Protein AF-A0A950KTW8-F1 (afdb_monomer)

Structure 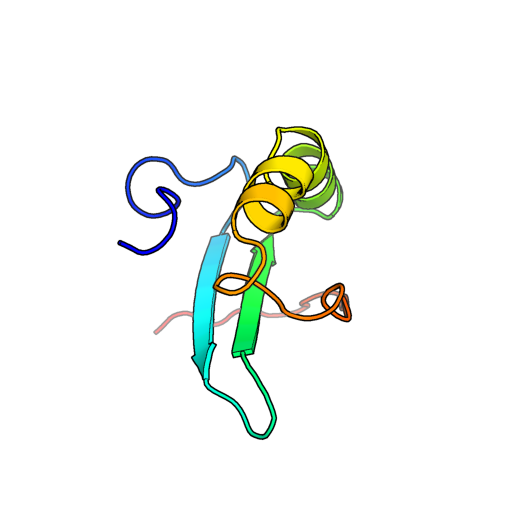(mmCIF, N/CA/C/O backbone):
data_AF-A0A950KTW8-F1
#
_entry.id   AF-A0A950KTW8-F1
#
loop_
_atom_site.group_PDB
_atom_site.id
_atom_site.type_symbol
_atom_site.label_atom_id
_atom_site.label_alt_id
_atom_site.label_comp_id
_atom_site.label_asym_id
_atom_site.label_entity_id
_atom_site.label_seq_id
_atom_site.pdbx_PDB_ins_code
_atom_site.Cartn_x
_atom_site.Cartn_y
_atom_site.Cartn_z
_atom_site.occupancy
_atom_site.B_iso_or_equiv
_atom_site.auth_seq_id
_atom_site.auth_comp_id
_atom_site.auth_asym_id
_atom_site.auth_atom_id
_atom_site.pdbx_PDB_model_num
ATOM 1 N N . SER A 1 1 ? 15.890 -6.093 -1.814 1.00 41.34 1 SER A N 1
ATOM 2 C CA . SER A 1 1 ? 14.847 -6.743 -0.998 1.00 41.34 1 SER A CA 1
ATOM 3 C C . SER A 1 1 ? 13.582 -5.936 -1.174 1.00 41.34 1 SER A C 1
ATOM 5 O O . SER A 1 1 ? 13.687 -4.716 -1.256 1.00 41.34 1 SER A O 1
ATOM 7 N N . HIS A 1 2 ? 12.439 -6.609 -1.336 1.00 48.81 2 HIS A N 1
ATOM 8 C CA . HIS A 1 2 ? 11.129 -5.963 -1.371 1.00 48.81 2 HIS A CA 1
ATOM 9 C C . HIS A 1 2 ? 11.020 -4.987 -0.194 1.00 48.81 2 HIS A C 1
ATOM 11 O O . HIS A 1 2 ? 11.577 -5.228 0.874 1.00 48.81 2 HIS A O 1
ATOM 17 N N . THR A 1 3 ? 10.418 -3.840 -0.470 1.00 50.62 3 THR A N 1
ATOM 18 C CA . THR A 1 3 ? 10.126 -2.726 0.432 1.00 50.62 3 THR A CA 1
ATOM 19 C C . THR A 1 3 ? 9.804 -3.222 1.845 1.00 50.62 3 THR A C 1
ATOM 21 O O . THR A 1 3 ? 9.058 -4.185 1.968 1.00 50.62 3 THR A O 1
ATOM 24 N N . ARG A 1 4 ? 10.318 -2.547 2.885 1.00 55.84 4 ARG A N 1
ATOM 25 C CA . ARG A 1 4 ? 10.182 -2.861 4.331 1.00 55.84 4 ARG A CA 1
ATOM 26 C C . ARG A 1 4 ? 8.742 -2.917 4.892 1.00 55.84 4 ARG A C 1
ATOM 28 O O . ARG A 1 4 ? 8.524 -2.702 6.080 1.00 55.84 4 ARG A O 1
ATOM 35 N N . VAL A 1 5 ? 7.743 -3.147 4.051 1.00 55.75 5 VAL A N 1
ATOM 36 C CA . VAL A 1 5 ? 6.348 -3.408 4.420 1.00 55.75 5 VAL A CA 1
ATOM 37 C C . VAL A 1 5 ? 6.247 -4.678 5.274 1.00 55.75 5 VAL A C 1
ATOM 39 O O . VAL A 1 5 ? 5.384 -4.766 6.138 1.00 55.75 5 VAL A O 1
ATOM 42 N N . ASP A 1 6 ? 7.148 -5.638 5.060 1.00 59.91 6 ASP A N 1
ATOM 43 C CA . ASP A 1 6 ? 7.293 -6.856 5.860 1.00 59.91 6 ASP A CA 1
ATOM 44 C C . ASP A 1 6 ? 7.864 -6.595 7.266 1.00 59.91 6 ASP A C 1
ATOM 46 O O . ASP A 1 6 ? 7.450 -7.247 8.223 1.00 59.91 6 ASP A O 1
ATOM 50 N N . GLU A 1 7 ? 8.778 -5.630 7.407 1.00 66.06 7 GLU A N 1
ATOM 51 C CA . GLU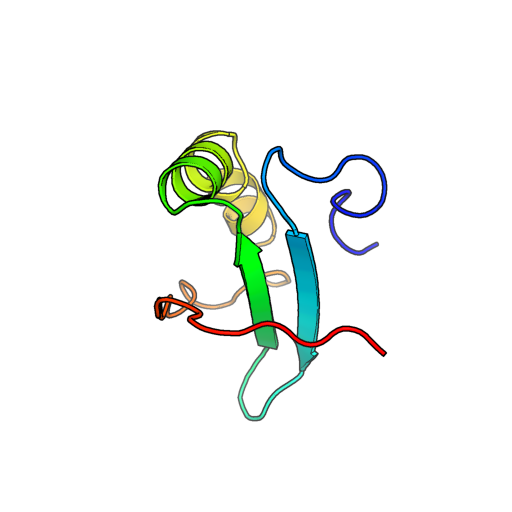 A 1 7 ? 9.383 -5.244 8.692 1.00 66.06 7 GLU A CA 1
ATOM 52 C C . GLU A 1 7 ? 8.510 -4.262 9.497 1.00 66.06 7 GLU A C 1
ATOM 54 O O . GLU A 1 7 ? 8.517 -4.304 10.729 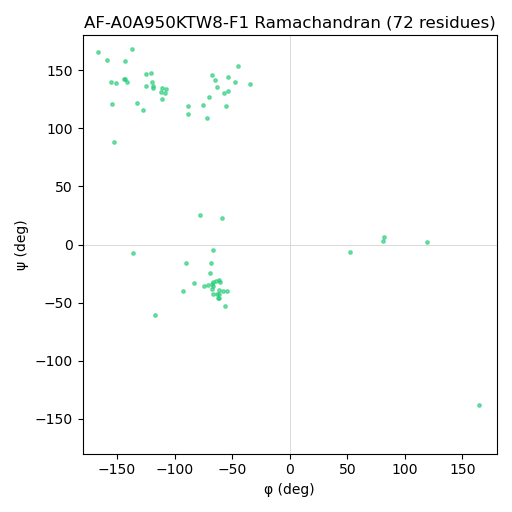1.00 66.06 7 GLU A O 1
ATOM 59 N N . ASN A 1 8 ? 7.771 -3.370 8.826 1.00 72.12 8 ASN A N 1
ATOM 60 C CA . ASN A 1 8 ? 6.885 -2.393 9.462 1.00 72.12 8 ASN A CA 1
ATOM 61 C C . ASN A 1 8 ? 5.727 -2.002 8.521 1.00 72.12 8 ASN A C 1
ATOM 63 O O . ASN A 1 8 ? 5.854 -1.032 7.760 1.00 72.12 8 ASN A O 1
ATOM 67 N N . PRO A 1 9 ? 4.606 -2.744 8.539 1.00 79.19 9 PRO A N 1
ATOM 68 C CA . PRO A 1 9 ? 3.486 -2.458 7.658 1.00 79.19 9 PRO A CA 1
ATOM 69 C C . PRO A 1 9 ? 2.866 -1.087 7.988 1.00 79.19 9 PRO A C 1
ATOM 71 O O . PRO A 1 9 ? 2.745 -0.730 9.163 1.00 79.19 9 PRO A O 1
ATOM 74 N N . PRO A 1 10 ? 2.451 -0.313 6.969 1.00 86.44 10 PRO A N 1
ATOM 75 C CA . PRO A 1 10 ? 1.681 0.909 7.158 1.00 86.44 10 PRO A CA 1
ATOM 76 C C . PRO A 1 10 ? 0.428 0.674 8.001 1.00 86.44 10 PRO A C 1
ATOM 78 O O . PRO A 1 10 ? -0.247 -0.349 7.868 1.00 86.44 10 PRO A O 1
ATOM 81 N N . GLU A 1 11 ? 0.082 1.655 8.830 1.00 89.38 11 GLU A N 1
ATOM 82 C CA . GLU A 1 11 ? -1.157 1.615 9.600 1.00 89.38 11 GLU A CA 1
ATOM 83 C C . GLU A 1 11 ? -2.369 1.462 8.666 1.00 89.38 11 GLU A C 1
ATOM 85 O O . GLU A 1 11 ? -2.516 2.195 7.686 1.00 89.38 11 GLU A O 1
ATOM 90 N N . GLY A 1 12 ? -3.242 0.506 8.982 1.00 91.81 12 GLY A N 1
ATOM 91 C CA . GLY A 1 12 ? -4.449 0.217 8.212 1.00 91.81 12 GLY A CA 1
ATOM 92 C C . GLY A 1 12 ? -4.241 -0.647 6.964 1.00 91.81 12 GLY A C 1
ATOM 93 O O . GLY A 1 12 ? -5.219 -0.898 6.260 1.00 91.81 12 GLY A O 1
ATOM 94 N N . LEU A 1 13 ? -3.025 -1.127 6.675 1.00 91.50 13 LEU A N 1
ATOM 95 C CA . LEU A 1 13 ? -2.798 -2.148 5.647 1.00 91.50 13 LEU A CA 1
ATOM 96 C C . LEU A 1 13 ? -3.234 -3.530 6.170 1.00 91.50 13 LEU A C 1
ATOM 98 O O . LEU A 1 13 ? -2.698 -4.033 7.154 1.00 91.50 13 LEU A O 1
ATOM 102 N N . ILE A 1 14 ? -4.190 -4.165 5.491 1.00 91.69 14 ILE A N 1
ATOM 103 C CA . ILE A 1 14 ? -4.746 -5.483 5.849 1.00 91.69 14 ILE A CA 1
ATOM 104 C C . ILE A 1 14 ? -4.001 -6.611 5.133 1.00 91.69 14 ILE A C 1
ATOM 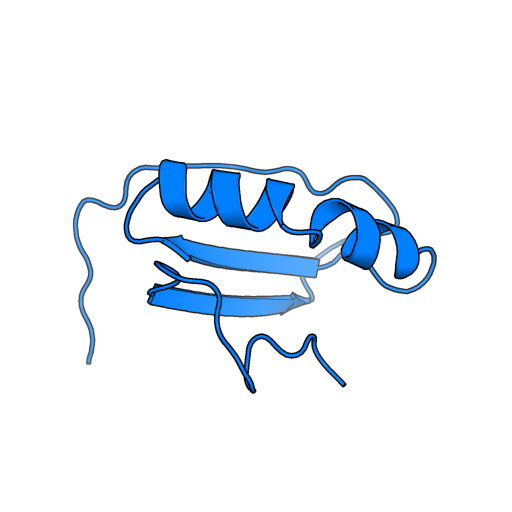106 O O . ILE A 1 14 ? -3.801 -7.691 5.693 1.00 91.69 14 ILE A O 1
ATOM 110 N N . PHE A 1 15 ? -3.653 -6.393 3.868 1.00 88.81 15 PHE A N 1
ATOM 111 C CA . PHE A 1 15 ? -2.990 -7.378 3.022 1.00 88.81 15 PHE A CA 1
ATOM 112 C C . PHE A 1 15 ? -2.210 -6.666 1.928 1.00 88.81 15 PHE A C 1
ATOM 114 O O . PHE A 1 15 ? -2.721 -5.710 1.350 1.00 88.81 15 PHE A O 1
ATOM 121 N N . HIS A 1 16 ? -1.019 -7.181 1.636 1.00 87.75 16 HIS A N 1
ATOM 122 C CA . HIS A 1 16 ? -0.170 -6.736 0.543 1.00 87.75 16 HIS A CA 1
ATOM 123 C C . HIS A 1 16 ? 0.180 -7.914 -0.354 1.00 87.75 16 HIS A C 1
ATOM 125 O O . HIS A 1 16 ? 0.552 -8.990 0.124 1.00 87.75 16 HIS A O 1
ATOM 131 N N . SER A 1 17 ? 0.108 -7.690 -1.659 1.00 85.50 17 SER A N 1
ATOM 132 C CA . SER A 1 17 ? 0.647 -8.611 -2.651 1.00 85.50 17 SER A CA 1
ATOM 133 C C . SER A 1 17 ? 1.248 -7.847 -3.816 1.00 85.50 17 SER A C 1
ATOM 135 O O . SER A 1 17 ? 0.710 -6.830 -4.249 1.00 85.50 17 SER A O 1
ATOM 137 N N . ALA A 1 18 ? 2.352 -8.365 -4.341 1.00 83.25 18 ALA 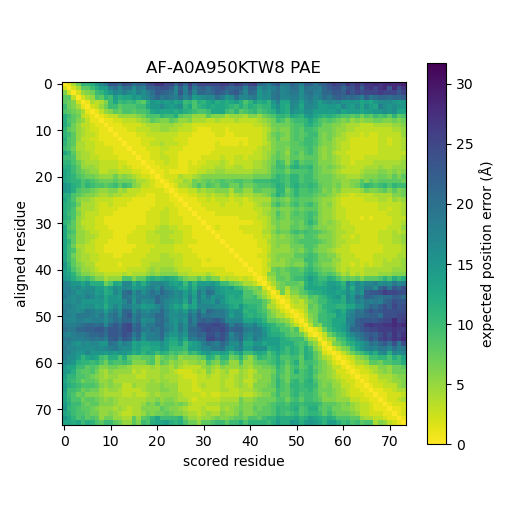A N 1
ATOM 138 C CA . ALA A 1 18 ? 3.019 -7.829 -5.513 1.00 83.25 18 ALA A CA 1
ATOM 139 C C . ALA A 1 18 ? 3.530 -8.979 -6.381 1.00 83.25 18 ALA A C 1
ATOM 141 O O . ALA A 1 18 ? 4.043 -9.975 -5.864 1.00 83.25 18 ALA A O 1
ATOM 142 N N . GLY A 1 19 ? 3.403 -8.846 -7.698 1.00 77.12 19 GLY A N 1
ATOM 143 C CA . GLY A 1 19 ? 3.919 -9.847 -8.625 1.00 77.12 19 GLY A CA 1
ATOM 144 C C . GLY A 1 19 ? 3.962 -9.379 -10.077 1.00 77.12 19 GLY A C 1
ATOM 145 O O . GLY A 1 19 ? 3.349 -8.363 -10.425 1.00 77.12 19 GLY A O 1
ATOM 146 N N . PRO A 1 20 ? 4.685 -10.116 -10.937 1.00 81.75 20 PRO A N 1
ATOM 147 C CA . PRO A 1 20 ? 4.733 -9.830 -12.363 1.00 81.75 20 PRO A CA 1
ATOM 148 C C . PRO A 1 20 ? 3.372 -10.091 -13.025 1.00 81.75 20 PRO A C 1
ATOM 150 O O . PRO A 1 20 ? 2.653 -11.025 -12.665 1.00 81.75 20 PRO A O 1
ATOM 153 N N . MET A 1 21 ? 3.046 -9.281 -14.027 1.00 81.44 21 MET A N 1
ATOM 154 C CA . MET A 1 21 ? 1.910 -9.458 -14.933 1.00 81.44 21 MET A CA 1
ATOM 155 C C . MET A 1 21 ? 2.348 -9.169 -16.372 1.00 81.44 21 MET A C 1
ATOM 157 O O . MET A 1 21 ? 3.418 -8.598 -16.595 1.00 81.44 21 MET A O 1
ATOM 161 N N . ASP A 1 22 ? 1.516 -9.508 -17.356 1.00 82.94 22 ASP A N 1
ATOM 162 C CA . ASP A 1 22 ? 1.795 -9.147 -18.747 1.00 82.94 22 ASP A CA 1
ATOM 163 C C . ASP A 1 22 ? 1.997 -7.630 -18.874 1.00 82.94 22 ASP A C 1
ATOM 165 O O . ASP A 1 22 ? 1.117 -6.833 -18.550 1.00 82.94 22 ASP A O 1
ATOM 169 N N . GLY A 1 23 ? 3.191 -7.233 -19.321 1.00 77.19 23 GLY A N 1
ATOM 170 C CA . GLY A 1 23 ? 3.555 -5.830 -19.506 1.00 77.19 23 GLY A CA 1
ATOM 171 C C . GLY A 1 23 ? 4.013 -5.082 -18.249 1.00 77.19 23 GLY A C 1
ATOM 172 O O . GLY A 1 23 ? 4.245 -3.878 -18.345 1.00 77.19 23 GLY A O 1
ATOM 173 N N . GLY A 1 24 ? 4.190 -5.739 -17.093 1.00 77.31 24 GLY A N 1
ATOM 174 C CA . GLY A 1 24 ? 4.748 -5.066 -15.916 1.00 77.31 24 GLY A CA 1
ATOM 175 C C . GLY A 1 24 ? 4.559 -5.796 -14.588 1.00 77.31 24 GLY A C 1
ATOM 176 O O . GLY A 1 24 ? 4.737 -7.006 -14.482 1.00 77.31 24 GLY A O 1
ATOM 177 N N . TRP A 1 25 ? 4.226 -5.027 -13.556 1.00 79.25 25 TRP A N 1
ATOM 178 C CA . TRP A 1 25 ? 3.980 -5.499 -12.195 1.00 79.25 25 TRP A CA 1
ATOM 179 C C . TRP A 1 25 ? 2.600 -5.056 -11.734 1.00 79.25 25 TRP A C 1
ATOM 181 O O . TRP A 1 25 ? 2.143 -3.965 -12.081 1.00 79.25 25 TRP A O 1
ATOM 191 N N . ARG A 1 26 ? 1.958 -5.888 -10.916 1.00 81.88 26 ARG A N 1
ATOM 192 C CA . ARG A 1 26 ? 0.720 -5.541 -10.222 1.00 81.88 26 ARG A CA 1
ATOM 193 C C . ARG A 1 26 ? 0.936 -5.608 -8.723 1.00 81.88 26 ARG A C 1
ATOM 195 O O . ARG A 1 26 ? 1.503 -6.578 -8.225 1.00 81.88 26 ARG A O 1
ATOM 202 N N . ILE A 1 27 ? 0.440 -4.587 -8.035 1.00 84.12 27 ILE A N 1
ATOM 203 C CA . ILE A 1 27 ? 0.289 -4.559 -6.583 1.00 84.12 27 ILE A CA 1
ATOM 204 C C . ILE A 1 27 ? -1.208 -4.601 -6.284 1.00 84.12 27 ILE A C 1
ATOM 206 O O . ILE A 1 27 ? -1.982 -3.900 -6.938 1.00 84.12 27 ILE A O 1
ATOM 210 N N . ILE A 1 28 ? -1.613 -5.442 -5.335 1.00 87.88 28 ILE A N 1
ATOM 211 C CA . ILE A 1 28 ? -2.977 -5.467 -4.801 1.00 87.88 28 ILE A CA 1
ATOM 212 C C . ILE A 1 28 ? -2.875 -5.368 -3.286 1.00 87.88 28 ILE A C 1
ATOM 214 O O . ILE A 1 28 ? -2.363 -6.288 -2.639 1.00 87.88 28 ILE A O 1
ATOM 218 N N . ASP A 1 29 ? -3.413 -4.272 -2.758 1.00 89.25 29 ASP A N 1
ATOM 219 C CA . ASP A 1 29 ? -3.446 -3.973 -1.335 1.00 89.25 29 ASP A CA 1
ATOM 220 C C . ASP A 1 29 ? -4.888 -3.842 -0.847 1.00 89.25 29 ASP A C 1
ATOM 222 O O . ASP A 1 29 ? -5.738 -3.249 -1.514 1.00 89.25 29 ASP A O 1
ATOM 226 N N . PHE A 1 30 ? -5.153 -4.368 0.345 1.00 92.31 30 PHE A N 1
ATOM 227 C CA . PHE A 1 30 ? -6.414 -4.155 1.049 1.00 92.31 30 PHE A CA 1
ATOM 228 C C . PHE A 1 30 ? -6.160 -3.236 2.232 1.00 92.31 30 PHE A C 1
ATOM 230 O O . PHE A 1 30 ? -5.269 -3.500 3.036 1.00 92.31 30 PHE A O 1
ATOM 237 N N . TRP A 1 31 ? -6.972 -2.192 2.356 1.00 92.94 31 TRP A N 1
ATOM 238 C CA . TRP A 1 31 ? -6.843 -1.178 3.396 1.00 92.94 31 TRP A CA 1
ATOM 239 C C . TRP A 1 31 ? -8.105 -1.122 4.252 1.00 92.94 31 TRP A C 1
ATOM 241 O O . TRP A 1 31 ? -9.210 -1.315 3.748 1.00 92.94 31 TRP A O 1
ATOM 251 N N . GLU A 1 32 ? -7.951 -0.811 5.538 1.00 94.00 32 GLU A N 1
ATOM 252 C CA . GLU A 1 32 ? -9.075 -0.570 6.453 1.00 94.00 32 GLU A CA 1
ATOM 253 C C . GLU A 1 32 ? -9.939 0.610 6.002 1.00 94.00 32 GLU A C 1
ATOM 255 O O . GLU A 1 32 ? -11.147 0.636 6.231 1.00 94.00 32 GLU A O 1
ATOM 260 N N . SER A 1 33 ? -9.319 1.605 5.363 1.00 92.88 33 SER A N 1
ATOM 261 C CA . SER A 1 33 ? -10.011 2.758 4.801 1.00 92.88 33 SER A CA 1
ATOM 262 C C . SER A 1 33 ? -9.181 3.432 3.713 1.00 92.88 33 SER A C 1
ATOM 264 O O . SER A 1 33 ? -7.951 3.361 3.712 1.00 92.88 33 SER A O 1
ATOM 266 N N . ARG A 1 34 ? -9.858 4.188 2.844 1.00 89.75 34 ARG A N 1
ATOM 267 C CA . ARG A 1 34 ? -9.213 5.088 1.880 1.00 89.75 34 ARG A CA 1
ATOM 268 C C . ARG A 1 34 ? -8.255 6.077 2.555 1.00 89.75 34 ARG A C 1
ATOM 270 O O . ARG A 1 34 ? -7.153 6.291 2.069 1.00 89.75 34 ARG A O 1
ATOM 277 N N . ALA A 1 35 ? -8.635 6.6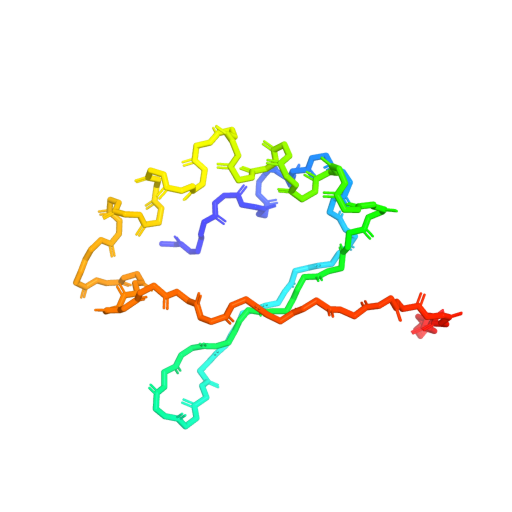18 3.712 1.00 91.81 35 ALA A N 1
ATOM 278 C CA . ALA A 1 35 ? -7.804 7.565 4.453 1.00 91.81 35 ALA A CA 1
ATOM 279 C C . ALA A 1 35 ? -6.481 6.945 4.944 1.00 91.81 35 ALA A C 1
ATOM 281 O O . ALA A 1 35 ? -5.481 7.649 5.051 1.00 91.81 35 ALA A O 1
ATOM 282 N N . ALA A 1 36 ? -6.454 5.643 5.260 1.00 91.19 36 ALA A N 1
ATOM 283 C CA . ALA A 1 36 ? -5.215 4.945 5.613 1.00 91.19 36 ALA A CA 1
ATOM 284 C C . ALA A 1 36 ? -4.260 4.850 4.412 1.00 91.19 36 ALA A C 1
ATOM 286 O O . ALA A 1 36 ? -3.071 5.138 4.543 1.00 91.19 36 ALA A O 1
ATOM 287 N N . PHE A 1 37 ? -4.800 4.544 3.229 1.00 88.12 37 PHE A N 1
ATOM 288 C CA . PHE A 1 37 ? -4.037 4.544 1.982 1.00 88.12 37 PHE A CA 1
ATOM 289 C C . PHE A 1 37 ? -3.505 5.939 1.616 1.00 88.12 37 PHE A C 1
ATOM 291 O O . PHE A 1 37 ? -2.342 6.082 1.243 1.00 88.12 37 PHE A O 1
ATOM 298 N N . GLU A 1 38 ? -4.312 6.989 1.775 1.00 87.38 38 GLU A N 1
ATOM 299 C CA . GLU A 1 38 ? -3.882 8.370 1.510 1.00 87.38 38 GLU A CA 1
ATOM 300 C C . GLU A 1 38 ? -2.722 8.784 2.430 1.00 87.38 38 GLU A C 1
ATOM 302 O O . GLU A 1 38 ? -1.690 9.245 1.939 1.00 87.38 38 GLU A O 1
ATOM 307 N N . ARG A 1 39 ? -2.814 8.496 3.739 1.00 87.38 39 ARG A N 1
ATOM 308 C CA . ARG A 1 39 ? -1.703 8.724 4.684 1.00 87.38 39 ARG A CA 1
ATOM 309 C C . ARG A 1 39 ? -0.438 7.976 4.273 1.00 87.38 39 ARG A C 1
ATOM 311 O O . ARG A 1 39 ? 0.660 8.513 4.391 1.00 87.38 39 ARG A O 1
ATOM 318 N N . PHE A 1 40 ? -0.571 6.746 3.783 1.00 83.44 40 PHE A N 1
ATOM 319 C CA . PHE A 1 40 ? 0.555 5.968 3.275 1.00 83.44 40 PHE A CA 1
ATOM 320 C C . PHE A 1 40 ? 1.229 6.640 2.069 1.00 83.44 40 PHE A C 1
ATOM 322 O O . PHE A 1 40 ? 2.458 6.776 2.060 1.00 83.44 40 PHE A O 1
ATOM 329 N N . LEU A 1 41 ? 0.452 7.115 1.092 1.00 78.88 41 LEU A N 1
ATOM 330 C CA . LEU A 1 41 ? 0.983 7.833 -0.072 1.00 78.88 41 LEU A CA 1
ATOM 331 C C . LEU A 1 41 ? 1.714 9.118 0.340 1.00 78.88 41 LEU A C 1
ATOM 333 O O . LEU A 1 41 ? 2.814 9.386 -0.155 1.00 78.88 41 LEU A O 1
ATOM 337 N N . GLU A 1 42 ? 1.135 9.866 1.281 1.00 78.94 42 GLU A N 1
ATOM 338 C CA . GLU A 1 42 ? 1.710 11.091 1.847 1.00 78.94 42 GLU A CA 1
ATOM 339 C C . GLU A 1 42 ? 2.988 10.824 2.659 1.00 78.94 42 GLU A C 1
ATOM 341 O O . GLU A 1 42 ? 3.927 11.619 2.611 1.00 78.94 42 GLU A O 1
ATOM 346 N N . SER A 1 43 ? 3.061 9.688 3.365 1.00 68.25 43 SER A N 1
ATOM 347 C CA . SER A 1 43 ? 4.153 9.347 4.294 1.00 68.25 43 SER A CA 1
ATOM 348 C C . SER A 1 43 ? 5.525 9.113 3.650 1.00 68.25 43 SER A C 1
ATOM 350 O O . SER A 1 43 ? 6.512 8.937 4.363 1.00 68.25 43 SER A O 1
ATOM 352 N N . GLY A 1 44 ? 5.621 9.127 2.319 1.00 59.03 44 GLY A N 1
ATOM 353 C CA . GLY A 1 44 ? 6.902 8.994 1.625 1.00 59.03 44 GLY A CA 1
ATOM 354 C C . GLY A 1 44 ? 7.023 7.778 0.708 1.00 59.03 44 GLY A C 1
ATOM 355 O O . GLY A 1 44 ? 8.066 7.621 0.071 1.00 59.03 44 GLY A O 1
ATOM 356 N N . TYR A 1 45 ? 5.976 6.959 0.553 1.00 59.97 45 TYR A N 1
ATOM 357 C CA . TYR A 1 45 ? 5.975 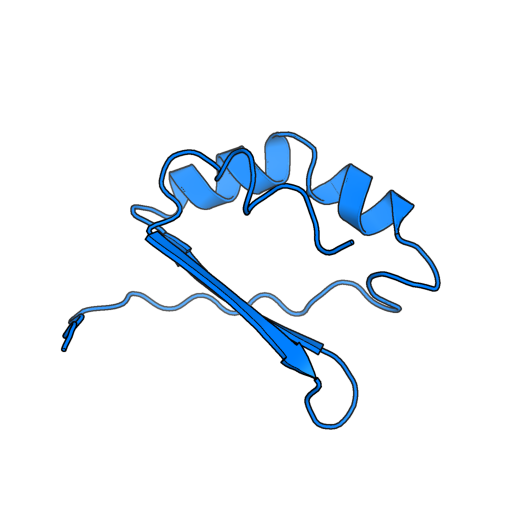5.915 -0.479 1.00 59.97 45 TYR A CA 1
ATOM 358 C C . TYR A 1 45 ? 5.956 6.497 -1.897 1.00 59.97 45 TYR A C 1
ATOM 360 O O . TYR A 1 45 ? 6.613 5.936 -2.769 1.00 59.97 45 TYR A O 1
ATOM 368 N N . GLY A 1 46 ? 5.328 7.658 -2.131 1.00 51.97 46 GLY A N 1
ATOM 369 C CA . GLY A 1 46 ? 5.460 8.389 -3.403 1.00 51.97 46 GLY A CA 1
ATOM 370 C C . GLY A 1 46 ? 6.925 8.724 -3.757 1.00 51.97 46 GLY A C 1
ATOM 371 O O . GLY A 1 46 ? 7.394 8.335 -4.827 1.00 51.97 46 GLY A O 1
ATOM 372 N N . PRO A 1 47 ? 7.684 9.369 -2.852 1.00 44.06 47 PRO A N 1
ATOM 373 C CA . PRO A 1 47 ? 9.122 9.614 -2.998 1.00 44.06 47 PRO A CA 1
ATOM 374 C C . PRO A 1 47 ? 10.002 8.357 -3.089 1.00 44.06 47 PRO A C 1
ATOM 376 O O . PRO A 1 47 ? 10.950 8.338 -3.869 1.00 44.06 47 PRO A O 1
ATOM 379 N N . ALA A 1 48 ? 9.719 7.296 -2.323 1.00 47.59 48 ALA A N 1
ATOM 380 C CA . ALA A 1 48 ? 10.507 6.058 -2.353 1.00 47.59 48 ALA A CA 1
ATOM 381 C C . ALA A 1 48 ? 10.245 5.218 -3.619 1.00 47.59 48 ALA A C 1
ATOM 383 O O . ALA A 1 48 ? 11.178 4.647 -4.181 1.00 47.59 48 ALA A O 1
ATOM 384 N N . ALA A 1 49 ? 9.003 5.197 -4.115 1.00 54.56 49 ALA A N 1
ATOM 385 C CA . ALA A 1 49 ? 8.653 4.613 -5.411 1.00 54.56 49 ALA A CA 1
ATOM 386 C C . ALA A 1 49 ? 9.252 5.417 -6.582 1.00 54.56 49 ALA A C 1
ATOM 388 O O . ALA A 1 49 ? 9.674 4.821 -7.569 1.00 54.56 49 ALA A O 1
ATOM 389 N N . GLN A 1 50 ? 9.368 6.747 -6.450 1.00 44.62 50 GLN A N 1
ATOM 390 C CA . GLN A 1 50 ? 10.143 7.596 -7.369 1.00 44.62 50 GLN A CA 1
ATOM 391 C C . GLN A 1 50 ? 11.657 7.339 -7.291 1.00 44.62 50 GLN A C 1
ATOM 393 O O . GLN A 1 50 ? 12.332 7.350 -8.319 1.00 44.62 50 GLN A O 1
ATOM 398 N N . ALA A 1 51 ? 12.205 7.104 -6.094 1.00 40.81 51 ALA A N 1
ATOM 399 C CA . ALA A 1 51 ? 13.626 6.801 -5.890 1.00 40.81 51 ALA A CA 1
ATOM 400 C C . ALA A 1 51 ? 14.020 5.422 -6.443 1.00 40.81 51 ALA A C 1
ATOM 402 O O . ALA A 1 51 ? 15.170 5.212 -6.821 1.00 40.81 51 ALA A O 1
ATOM 403 N N . LEU A 1 52 ? 13.053 4.511 -6.552 1.00 48.62 52 LEU A N 1
ATOM 404 C CA . LEU A 1 5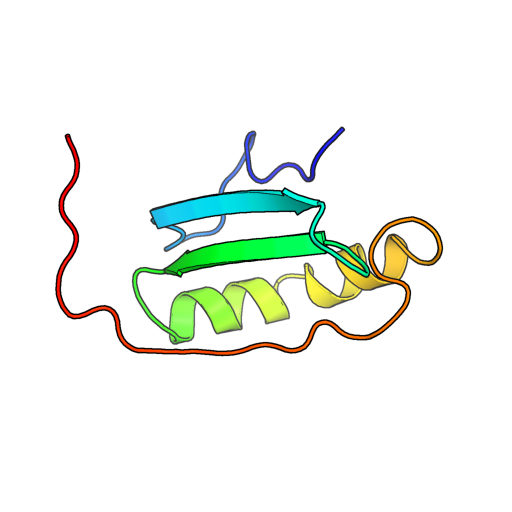2 ? 13.158 3.279 -7.325 1.00 48.62 52 LEU A CA 1
ATOM 405 C C . LEU A 1 52 ? 12.978 3.525 -8.839 1.00 48.62 52 LEU A C 1
ATOM 407 O O . LEU A 1 52 ? 12.586 2.612 -9.549 1.00 48.62 52 LEU A O 1
ATOM 411 N N . GLY A 1 53 ? 13.254 4.710 -9.393 1.00 52.81 53 GLY A N 1
ATOM 412 C CA . GLY A 1 53 ? 13.364 4.882 -10.852 1.00 52.81 53 GLY A CA 1
ATOM 413 C C . GLY A 1 53 ? 14.196 3.767 -11.523 1.00 52.81 53 GLY A C 1
ATOM 414 O O . GLY A 1 53 ? 15.000 3.108 -10.870 1.00 52.81 53 GLY A O 1
ATOM 415 N N . ASP A 1 54 ? 13.950 3.486 -12.805 1.00 43.12 54 ASP A N 1
ATOM 416 C CA . ASP A 1 54 ? 14.549 2.404 -13.625 1.00 43.12 54 ASP A CA 1
ATOM 417 C C . ASP A 1 54 ? 14.497 0.953 -13.060 1.00 43.12 54 ASP A C 1
ATOM 419 O O . ASP A 1 54 ? 14.830 0.002 -13.771 1.00 43.12 54 ASP A O 1
ATOM 423 N N . GLN A 1 55 ? 14.044 0.737 -11.818 1.00 51.12 55 GLN A N 1
ATOM 424 C CA . GLN A 1 55 ? 13.954 -0.562 -11.122 1.00 51.12 55 GLN A CA 1
ATOM 425 C C . GLN A 1 55 ? 12.625 -0.774 -10.361 1.00 51.12 55 GLN A C 1
ATOM 427 O O . GLN A 1 55 ? 12.388 -1.857 -9.834 1.00 51.12 55 GLN A O 1
ATOM 432 N N . GLY A 1 56 ? 11.770 0.245 -10.278 1.00 53.34 56 GLY A N 1
ATOM 433 C CA . GLY A 1 56 ? 10.594 0.323 -9.404 1.00 53.34 56 GLY A CA 1
ATOM 434 C C . GLY A 1 56 ? 9.303 0.423 -10.183 1.00 53.34 56 GLY A C 1
ATOM 435 O O . GLY A 1 56 ? 8.498 -0.486 -10.092 1.00 53.34 56 GLY A O 1
ATOM 436 N N . PHE A 1 57 ? 9.119 1.462 -10.998 1.00 51.97 57 PHE A N 1
ATOM 437 C CA . PHE A 1 57 ? 8.025 1.546 -11.972 1.00 51.97 57 PHE A CA 1
ATOM 438 C C . PHE A 1 57 ? 8.444 2.473 -13.120 1.00 51.97 57 PHE A C 1
ATOM 440 O O . PHE A 1 57 ? 8.760 3.636 -12.894 1.00 51.97 57 PHE A O 1
ATOM 447 N N . ALA A 1 58 ? 8.460 1.974 -14.362 1.00 52.44 58 ALA A N 1
ATOM 448 C CA . ALA A 1 58 ? 8.846 2.767 -15.540 1.00 52.44 58 ALA A CA 1
ATOM 449 C C . ALA A 1 58 ? 7.830 3.879 -15.885 1.00 52.44 58 ALA A C 1
ATOM 451 O O . ALA A 1 58 ? 8.124 4.791 -16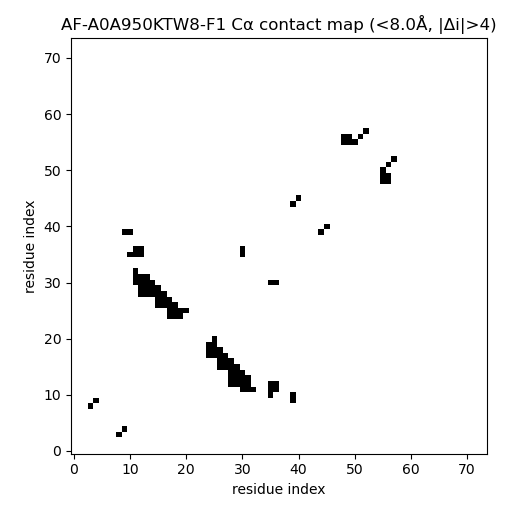.653 1.00 52.44 58 ALA A O 1
ATOM 452 N N . THR A 1 59 ? 6.621 3.794 -15.330 1.00 58.78 59 THR A N 1
ATOM 453 C CA . THR A 1 59 ? 5.517 4.747 -15.491 1.00 58.78 59 THR A CA 1
ATOM 454 C C . THR A 1 59 ? 4.763 4.865 -14.170 1.00 58.78 59 THR A C 1
ATOM 456 O O . THR A 1 59 ? 4.847 3.968 -13.333 1.00 58.78 59 THR A O 1
ATOM 459 N N . GLN A 1 60 ? 4.036 5.969 -13.960 1.00 63.69 60 GLN A N 1
ATOM 460 C CA . GLN A 1 60 ? 3.130 6.065 -12.811 1.00 63.69 60 GLN A CA 1
ATOM 461 C C . GLN A 1 60 ? 2.172 4.865 -12.815 1.00 63.69 60 GLN A C 1
ATOM 463 O O . GLN A 1 60 ? 1.595 4.568 -13.865 1.00 63.69 60 GLN A O 1
ATOM 468 N N . PRO A 1 61 ? 1.993 4.176 -11.675 1.00 69.38 61 PRO A N 1
ATOM 469 C CA . PRO A 1 61 ? 1.060 3.070 -11.608 1.00 69.38 61 PRO A CA 1
ATOM 470 C C . PRO A 1 61 ? -0.353 3.587 -11.871 1.00 69.38 61 PRO A C 1
ATOM 472 O O . PRO A 1 61 ? -0.775 4.612 -11.334 1.00 69.38 61 PRO A O 1
ATOM 475 N N . HIS A 1 62 ? -1.097 2.861 -12.695 1.00 78.06 62 HIS A N 1
ATOM 476 C CA . HIS A 1 62 ? -2.531 3.067 -12.807 1.00 78.06 62 HIS A CA 1
ATOM 477 C C . HIS A 1 62 ? -3.195 2.541 -11.528 1.00 78.06 62 HIS A C 1
ATOM 479 O O . HIS A 1 62 ? -3.222 1.331 -11.300 1.00 78.06 62 HIS A O 1
ATOM 485 N N . ILE A 1 63 ? -3.691 3.451 -10.688 1.00 81.62 63 ILE A N 1
ATOM 486 C CA . ILE A 1 63 ? -4.378 3.107 -9.440 1.00 81.62 63 ILE A CA 1
ATOM 487 C C . ILE A 1 63 ? -5.864 2.922 -9.743 1.00 81.62 63 ILE A C 1
ATOM 489 O O . ILE A 1 63 ? -6.538 3.855 -10.174 1.00 81.62 63 ILE A O 1
ATOM 493 N N . GLU A 1 64 ? -6.369 1.719 -9.488 1.00 86.25 64 GLU A N 1
ATOM 494 C CA . GLU A 1 64 ? -7.795 1.406 -9.507 1.00 86.25 64 GLU A CA 1
ATOM 495 C C . GLU A 1 64 ? -8.253 1.095 -8.078 1.00 86.25 64 GLU A C 1
ATOM 497 O O . GLU A 1 64 ? -7.613 0.316 -7.372 1.00 86.25 64 GLU A O 1
ATOM 502 N N . GLU A 1 65 ? -9.355 1.712 -7.651 1.00 87.12 65 GLU A N 1
ATOM 503 C CA . GLU A 1 65 ? -9.939 1.539 -6.319 1.00 87.12 65 GLU A CA 1
ATOM 504 C C . GLU A 1 65 ? -11.352 0.975 -6.445 1.00 87.12 65 GLU A C 1
ATOM 506 O O . GLU A 1 65 ? -12.153 1.444 -7.257 1.00 87.12 65 GLU A O 1
ATOM 511 N N . PHE A 1 66 ? -11.681 0.003 -5.598 1.00 88.19 66 PHE A N 1
ATOM 512 C CA . PHE A 1 66 ? -13.038 -0.510 -5.469 1.00 88.19 66 PHE A CA 1
ATOM 513 C C . PHE A 1 66 ? -13.352 -0.865 -4.009 1.00 88.19 66 PHE A C 1
ATOM 515 O O . PHE A 1 66 ? -12.488 -1.379 -3.294 1.00 88.19 66 PHE A O 1
ATOM 522 N N . PRO A 1 67 ? -14.589 -0.620 -3.542 1.00 89.94 67 PRO A N 1
ATOM 523 C CA . PRO A 1 67 ? -15.001 -1.024 -2.208 1.00 89.94 67 PRO A CA 1
ATOM 524 C C . PRO A 1 67 ? -15.137 -2.548 -2.132 1.00 89.94 67 PRO A C 1
ATOM 526 O O . PRO A 1 67 ? -15.859 -3.177 -2.908 1.00 89.94 67 PRO A O 1
ATOM 529 N N . VAL A 1 68 ? -14.463 -3.151 -1.157 1.00 89.62 68 VAL A N 1
ATOM 530 C CA . VAL A 1 68 ? -14.563 -4.587 -0.890 1.00 89.62 68 VAL A CA 1
ATOM 531 C C . VAL A 1 68 ? -15.711 -4.829 0.084 1.00 89.62 68 VAL A C 1
ATOM 533 O O . VAL A 1 68 ? -15.646 -4.438 1.245 1.00 89.62 68 VAL A O 1
ATOM 536 N N . HIS A 1 69 ? -16.775 -5.479 -0.388 1.00 89.00 69 HIS A N 1
ATOM 537 C CA . HIS A 1 69 ? -17.977 -5.726 0.418 1.00 89.00 69 HIS A CA 1
ATOM 538 C C . HIS A 1 69 ? -17.949 -7.043 1.208 1.00 89.00 69 HIS A C 1
ATOM 540 O O . HIS A 1 69 ? -18.758 -7.224 2.113 1.00 89.00 69 HIS A O 1
ATOM 546 N N . ASN A 1 70 ? -17.045 -7.969 0.876 1.00 90.19 70 ASN A N 1
ATOM 547 C CA . ASN A 1 70 ? -16.890 -9.238 1.584 1.00 90.19 70 ASN A CA 1
ATOM 548 C C . ASN A 1 70 ? -15.439 -9.732 1.508 1.00 90.19 70 ASN A C 1
ATOM 550 O O . ASN A 1 70 ? -14.822 -9.659 0.445 1.00 90.19 70 ASN A O 1
ATOM 554 N N . ILE A 1 71 ? -14.919 -10.269 2.615 1.00 87.50 71 ILE A N 1
ATOM 555 C CA . ILE A 1 71 ? -13.578 -10.861 2.706 1.00 87.50 71 ILE A CA 1
ATOM 556 C C . ILE A 1 71 ? -13.703 -12.207 3.421 1.00 87.50 71 ILE A C 1
ATOM 558 O O . ILE A 1 71 ? -14.146 -12.264 4.565 1.00 87.50 71 ILE A O 1
ATOM 562 N N . ILE A 1 72 ? -13.278 -13.284 2.760 1.00 88.88 72 ILE A N 1
ATOM 563 C CA . ILE A 1 72 ? -13.206 -14.628 3.344 1.00 88.88 72 ILE A CA 1
ATOM 564 C C . ILE A 1 72 ? -11.729 -14.983 3.497 1.00 88.88 72 ILE A C 1
ATOM 566 O O . ILE A 1 72 ? -10.974 -14.920 2.527 1.00 88.88 72 ILE A O 1
ATOM 570 N N . LYS A 1 73 ? -11.320 -15.343 4.715 1.00 84.00 73 LYS A N 1
ATOM 571 C CA . LYS A 1 73 ? -9.980 -15.858 5.021 1.00 84.00 73 LYS A CA 1
ATOM 572 C C . LYS A 1 73 ? -10.113 -17.367 5.307 1.00 84.00 73 LYS A C 1
ATOM 574 O O . LYS A 1 73 ? -11.074 -17.710 5.996 1.00 84.00 73 LYS A O 1
ATOM 579 N N . PRO A 1 74 ? -9.253 -18.235 4.735 1.00 79.56 74 PRO A N 1
ATOM 580 C CA . PRO A 1 74 ? -9.308 -19.686 4.944 1.00 79.56 74 PRO A CA 1
ATOM 581 C C . PRO A 1 74 ? -9.237 -20.109 6.413 1.00 79.56 74 PRO A C 1
ATOM 583 O O . PRO A 1 74 ? -8.583 -19.385 7.200 1.00 79.56 74 PRO A O 1
#

Nearest PDB structures (foldseek):
  6fxd-assembly1_A-2  TM=7.455E-01  e=2.866E+00  Pseudomonas fluorescens
  6fxd-assembly1_B-2  TM=7.465E-01  e=3.530E+00  Pseudomonas fluorescens
  6rks-assembly1_C  TM=6.149E-01  e=2.024E+00  Escherichia coli K-12
  5b0b-assembly2_B  TM=6.423E-01  e=4.057E+00  Cannabis sativa
  6yi5-assembly1_D  TM=1.856E-01  e=5.744E+00  Influenza C virus (C/Johannesburg/1/66)

Sequence (74 aa):
SHTRVDENPPEGLIFHSAGPMDGGWRIIDFWESRAAFERFLESGYGPAAQALGDQGFATQPHIEEFPVHNIIKP

Foldseek 3Di:
DPDCCVVPNQPFWPDWDKDDDVPGIDIDTDGNDPVSVVVVCVVCPVVVLVVCPPNRDVDPDDDDDDDDPDDDDD

Secondary structure (DSSP, 8-state):
---TTTTSPPTTEEEEEEEEETTEEEEEEEES-HHHHHHHIIIIIHHHHHHTTTTT-SS---------------

Mean predicted aligned error: 8.19 Å

pLDDT: mean 74.47, std 16.56, range [40.81, 94.0]

Solvent-accessible surface area (backbone atoms only — not comparable to full-atom values): 5022 Å² total; per-residue (Å²): 127,82,70,63,52,85,82,56,61,60,71,48,63,75,46,81,46,76,46,83,47,95,95,51,72,46,74,54,73,43,57,78,40,72,68,35,54,50,51,46,48,71,74,41,52,54,59,52,49,56,72,28,52,94,79,60,50,94,55,86,78,87,85,82,87,77,90,83,89,77,86,88,78,135

Radius of gyration: 13.07 Å; Cα contacts (8 Å, |Δi|>4): 51; chains: 1; bounding box: 33×31×29 Å